Protein AF-A0A2N5W5G6-F1 (afdb_monomer_lite)

Secondary structure (DSSP, 8-state):
---PPP----TTSGGGS-PPP-HHHHHHHHHHHHHHTT--GGGGG-HHHHHHHHHH-TT-PPPPHHHHHHHHHHHHHHHHHHHHHHHHHH--

Sequence (92 aa):
MSASKSDEKQTGLTVFLKPTFVNCVLNQLLMMWQIRQALPWSQIEDPFLRTAFQFSNPKAVLYGRQWSADEAKKLYSVLKSHVFDELNNLDT

Structure (mmCIF, N/CA/C/O backbone):
data_AF-A0A2N5W5G6-F1
#
_entry.id   AF-A0A2N5W5G6-F1
#
loop_
_atom_site.group_PDB
_atom_site.id
_atom_site.type_symbol
_atom_site.label_atom_id
_atom_site.label_alt_id
_atom_site.label_comp_id
_atom_site.label_asym_id
_atom_site.label_entity_id
_atom_site.label_seq_id
_atom_site.pdbx_PDB_ins_code
_atom_site.Cartn_x
_atom_site.Cartn_y
_atom_site.Cartn_z
_atom_site.occupancy
_atom_site.B_iso_or_equiv
_atom_site.auth_seq_id
_atom_site.auth_comp_id
_atom_site.auth_asym_id
_atom_site.auth_atom_id
_atom_site.pdbx_PDB_model_num
ATOM 1 N N . MET A 1 1 ? 6.804 -62.237 4.268 1.00 41.97 1 MET A N 1
ATOM 2 C CA . MET A 1 1 ? 6.643 -61.293 5.391 1.00 41.97 1 MET A CA 1
ATOM 3 C C . MET A 1 1 ? 7.865 -60.393 5.382 1.00 41.97 1 MET A C 1
ATOM 5 O O . MET A 1 1 ? 8.912 -60.819 5.840 1.00 41.97 1 MET A O 1
ATOM 9 N N . SER A 1 2 ? 7.763 -59.218 4.761 1.00 37.47 2 SER A N 1
ATOM 10 C CA . SER A 1 2 ? 8.873 -58.261 4.670 1.00 37.47 2 SER A CA 1
ATOM 11 C C . SER A 1 2 ? 8.285 -56.862 4.796 1.00 37.47 2 SER A C 1
ATOM 13 O O . SER A 1 2 ? 7.687 -56.349 3.855 1.00 37.47 2 SER A O 1
ATOM 15 N N . ALA A 1 3 ? 8.374 -56.302 6.000 1.00 43.25 3 ALA A N 1
ATOM 16 C CA . ALA A 1 3 ? 7.937 -54.951 6.314 1.00 43.25 3 ALA A CA 1
ATOM 17 C C . ALA A 1 3 ? 8.909 -53.943 5.681 1.00 43.25 3 ALA A C 1
ATOM 19 O O . ALA A 1 3 ? 10.084 -53.897 6.051 1.00 43.25 3 ALA A O 1
ATOM 20 N N . SER A 1 4 ? 8.431 -53.148 4.721 1.00 43.84 4 SER A N 1
ATOM 21 C CA . SER A 1 4 ? 9.161 -51.980 4.229 1.00 43.84 4 SER A CA 1
ATOM 22 C C . SER A 1 4 ? 9.010 -50.845 5.237 1.00 43.84 4 SER A C 1
ATOM 24 O O . SER A 1 4 ? 7.896 -50.453 5.586 1.00 43.84 4 SER A O 1
ATOM 26 N N . LYS A 1 5 ? 10.158 -50.372 5.720 1.00 40.25 5 LYS A N 1
ATOM 27 C CA . LYS A 1 5 ? 10.326 -49.296 6.696 1.00 40.25 5 LYS A CA 1
ATOM 28 C C . LYS A 1 5 ? 9.547 -48.038 6.303 1.00 40.25 5 LYS A C 1
ATOM 30 O O . LYS A 1 5 ? 9.514 -47.650 5.142 1.00 40.25 5 LYS A O 1
ATOM 35 N N . SER A 1 6 ? 8.948 -47.439 7.321 1.00 39.44 6 SER A N 1
ATOM 36 C CA . SER A 1 6 ? 8.210 -46.184 7.329 1.00 39.44 6 SER A CA 1
ATOM 37 C C . SER A 1 6 ? 9.040 -45.002 6.824 1.00 39.44 6 SER A C 1
ATOM 39 O O . SER A 1 6 ? 10.115 -44.727 7.357 1.00 39.44 6 SER A O 1
ATOM 41 N N . ASP A 1 7 ? 8.486 -44.262 5.863 1.00 45.56 7 ASP A N 1
ATOM 42 C CA . ASP A 1 7 ? 8.887 -42.891 5.543 1.00 45.56 7 ASP A CA 1
ATOM 43 C C . ASP A 1 7 ? 8.492 -41.962 6.703 1.00 45.56 7 ASP A C 1
ATOM 45 O O . ASP A 1 7 ? 7.416 -41.356 6.718 1.00 45.56 7 ASP A O 1
ATOM 49 N N . GLU A 1 8 ? 9.359 -41.846 7.708 1.00 49.00 8 GLU A N 1
ATOM 50 C CA . GLU A 1 8 ? 9.288 -40.754 8.678 1.00 49.00 8 GLU A CA 1
ATOM 51 C C . GLU A 1 8 ? 9.678 -39.450 7.975 1.00 49.00 8 GLU A C 1
ATOM 53 O O . GLU A 1 8 ? 10.848 -39.083 7.854 1.00 49.00 8 GLU A O 1
ATOM 58 N N . LYS A 1 9 ? 8.665 -38.735 7.476 1.00 50.97 9 LYS A N 1
ATOM 59 C CA . LYS A 1 9 ? 8.807 -37.347 7.032 1.00 50.97 9 LYS A CA 1
ATOM 60 C C . LYS A 1 9 ? 9.350 -36.527 8.200 1.00 50.97 9 LYS A C 1
ATOM 62 O O . LYS A 1 9 ? 8.657 -36.300 9.186 1.00 50.97 9 LYS A O 1
ATOM 67 N N . GLN A 1 10 ? 10.600 -36.101 8.062 1.00 53.78 10 GLN A N 1
ATOM 68 C CA . GLN A 1 10 ? 11.373 -35.331 9.028 1.00 53.78 10 GLN A CA 1
ATOM 69 C C . GLN A 1 10 ? 10.695 -33.970 9.299 1.00 53.78 10 GLN A C 1
ATOM 71 O O . GLN A 1 10 ? 10.970 -32.959 8.656 1.00 53.78 10 GLN A O 1
ATOM 76 N N . THR A 1 11 ? 9.778 -33.948 10.264 1.00 54.75 11 THR A N 1
ATOM 77 C CA . THR A 1 11 ? 8.979 -32.795 10.722 1.00 54.75 11 THR A CA 1
ATOM 78 C C . THR A 1 11 ? 9.813 -31.673 11.352 1.00 54.75 11 THR A C 1
ATOM 80 O O . THR A 1 11 ? 9.313 -30.570 11.553 1.00 54.75 11 THR A O 1
ATOM 83 N N . GLY A 1 12 ? 11.098 -31.913 11.631 1.00 52.03 12 GLY A N 1
ATOM 84 C CA . GLY A 1 12 ? 12.001 -30.923 12.228 1.00 52.03 12 GLY A CA 1
ATOM 85 C C . GLY A 1 12 ? 12.483 -29.827 11.268 1.00 52.03 12 GLY A C 1
ATOM 86 O O . GLY A 1 12 ? 12.798 -28.726 11.710 1.00 52.03 12 GLY A O 1
ATOM 87 N N . LEU A 1 13 ? 12.515 -30.085 9.954 1.00 53.75 13 LEU A N 1
ATOM 88 C CA . LEU A 1 13 ? 13.037 -29.127 8.964 1.00 53.75 13 LEU A CA 1
ATOM 89 C C . LEU A 1 13 ? 11.966 -28.173 8.417 1.00 53.75 13 LEU A C 1
ATOM 91 O O . LEU A 1 13 ? 12.299 -27.128 7.860 1.00 53.75 13 LEU A O 1
ATOM 95 N N . THR A 1 14 ? 10.680 -28.481 8.611 1.00 52.94 14 THR A N 1
ATOM 96 C CA . THR A 1 14 ? 9.576 -27.629 8.145 1.00 52.94 14 THR A CA 1
ATOM 97 C C . THR A 1 14 ? 9.446 -26.330 8.935 1.00 52.94 14 THR A C 1
ATOM 99 O O . THR A 1 14 ? 8.881 -25.373 8.419 1.00 52.94 14 THR A O 1
ATOM 102 N N . VAL A 1 15 ? 10.000 -26.257 10.151 1.00 53.25 15 VAL A N 1
ATOM 103 C CA . VAL A 1 15 ? 9.991 -25.030 10.970 1.00 53.25 15 VAL A CA 1
ATOM 104 C C . VAL A 1 15 ? 10.944 -23.953 10.424 1.00 53.25 15 VAL A C 1
ATOM 106 O O . VAL A 1 15 ? 10.754 -22.770 10.687 1.00 53.25 15 VAL A O 1
ATOM 109 N N . PHE A 1 16 ? 11.940 -24.359 9.625 1.00 51.31 16 PHE A N 1
ATOM 110 C CA . PHE A 1 16 ? 12.889 -23.469 8.945 1.00 51.31 16 PHE A CA 1
ATOM 111 C C . PHE A 1 16 ? 12.489 -23.154 7.499 1.00 51.31 16 PHE A C 1
ATOM 113 O O . PHE A 1 16 ? 13.199 -22.418 6.805 1.00 51.31 16 PHE A O 1
ATOM 120 N N . LEU A 1 17 ? 11.354 -23.681 7.025 1.00 56.81 17 LEU A N 1
ATOM 121 C CA . LEU A 1 17 ? 10.760 -23.198 5.787 1.00 56.81 17 LEU A CA 1
ATOM 122 C C . LEU A 1 17 ? 10.342 -21.753 6.043 1.00 56.81 17 LEU A C 1
ATOM 124 O O . LEU A 1 17 ? 9.427 -21.488 6.819 1.00 56.81 17 LEU A O 1
ATOM 128 N N . LYS A 1 18 ? 11.078 -20.820 5.426 1.00 60.66 18 LYS A N 1
ATOM 129 C CA . LYS A 1 18 ? 10.795 -19.381 5.458 1.00 60.66 18 LYS A CA 1
ATOM 130 C C . LYS A 1 18 ? 9.280 -19.166 5.357 1.00 60.66 18 LYS A C 1
ATOM 132 O O . LYS A 1 18 ? 8.674 -19.805 4.489 1.00 60.66 18 LYS A O 1
ATOM 137 N N . PRO A 1 19 ? 8.676 -18.292 6.187 1.00 67.75 19 PRO A N 1
ATOM 138 C CA . PRO A 1 19 ? 7.246 -18.032 6.111 1.00 67.75 19 PRO A CA 1
ATOM 139 C C . PRO A 1 19 ? 6.877 -17.751 4.656 1.00 67.75 19 PRO A C 1
ATOM 141 O O . PRO A 1 19 ? 7.531 -16.942 3.988 1.00 67.75 19 PRO A O 1
ATOM 144 N N . THR A 1 20 ? 5.892 -18.493 4.146 1.00 82.62 20 THR A N 1
ATOM 145 C CA . THR A 1 20 ? 5.435 -18.369 2.763 1.00 82.62 20 THR A CA 1
ATOM 146 C C . THR A 1 20 ? 5.166 -16.901 2.483 1.00 82.62 20 THR A C 1
ATOM 148 O O . THR A 1 20 ? 4.419 -16.258 3.214 1.00 82.62 20 THR A O 1
ATOM 151 N N . PHE A 1 21 ? 5.796 -16.354 1.446 1.00 85.94 21 PHE A N 1
ATOM 152 C CA . PHE A 1 21 ? 5.598 -14.957 1.087 1.00 85.94 21 PHE A CA 1
ATOM 153 C C . PHE A 1 21 ? 4.109 -14.687 0.817 1.00 85.94 21 PHE A C 1
ATOM 155 O O . PHE A 1 21 ? 3.525 -15.284 -0.091 1.00 85.94 21 PHE A O 1
ATOM 162 N N . VAL A 1 22 ? 3.516 -13.773 1.589 1.00 91.75 22 VAL A N 1
ATOM 163 C CA . VAL A 1 22 ? 2.123 -13.341 1.435 1.00 91.75 22 VAL A CA 1
ATOM 164 C C . VAL A 1 22 ? 2.104 -11.925 0.872 1.00 91.75 22 VAL A C 1
ATOM 166 O O . VAL A 1 22 ? 2.421 -10.960 1.566 1.00 91.75 22 VAL A O 1
ATOM 169 N N . ASN A 1 23 ? 1.684 -11.786 -0.387 1.00 93.38 23 ASN A N 1
ATOM 170 C CA . ASN A 1 23 ? 1.664 -10.495 -1.078 1.00 93.38 23 ASN A CA 1
ATOM 171 C C . ASN A 1 23 ? 0.763 -9.455 -0.387 1.00 93.38 23 ASN A C 1
ATOM 173 O O . ASN A 1 23 ? 1.066 -8.265 -0.387 1.00 93.38 23 ASN A O 1
ATOM 177 N N . CYS A 1 24 ? -0.327 -9.905 0.240 1.00 92.88 24 CYS A N 1
ATOM 178 C CA . CYS A 1 24 ? -1.210 -9.029 1.010 1.00 92.88 24 CYS A CA 1
ATOM 179 C C . CYS A 1 24 ? -0.462 -8.342 2.165 1.00 92.88 24 CYS A C 1
ATOM 181 O O . CYS A 1 24 ? -0.536 -7.125 2.306 1.00 92.88 24 CYS A O 1
ATOM 183 N N . VAL A 1 25 ? 0.341 -9.101 2.921 1.00 92.81 25 VAL A N 1
ATOM 184 C CA . VAL A 1 25 ? 1.114 -8.579 4.058 1.00 92.81 25 VAL A CA 1
ATOM 185 C C . VAL A 1 25 ? 2.162 -7.567 3.591 1.00 92.81 25 VAL A C 1
ATOM 187 O O . VAL A 1 25 ? 2.315 -6.521 4.214 1.00 92.81 25 VAL A O 1
ATOM 190 N N . LEU A 1 26 ? 2.834 -7.820 2.459 1.00 94.50 26 LEU A N 1
ATOM 191 C CA . LEU A 1 26 ? 3.735 -6.834 1.849 1.00 94.50 26 LEU A CA 1
ATOM 192 C C . LEU A 1 26 ? 3.011 -5.505 1.580 1.00 94.50 26 LEU A C 1
ATOM 194 O O . LEU A 1 26 ? 3.510 -4.444 1.948 1.00 94.50 26 LEU A O 1
ATOM 198 N N . ASN A 1 27 ? 1.837 -5.555 0.952 1.00 95.25 27 ASN A N 1
ATOM 199 C CA . ASN A 1 27 ? 1.095 -4.349 0.588 1.00 95.25 27 ASN A CA 1
ATOM 200 C C . ASN A 1 27 ? 0.546 -3.603 1.812 1.00 95.25 27 ASN A C 1
ATOM 202 O O . ASN A 1 27 ? 0.566 -2.375 1.833 1.00 95.25 27 ASN A O 1
ATOM 206 N N . GLN A 1 28 ? 0.141 -4.317 2.865 1.00 94.38 28 GLN A N 1
ATOM 207 C CA . GLN A 1 28 ? -0.222 -3.698 4.143 1.00 94.38 28 GLN A CA 1
ATOM 208 C C . GLN A 1 28 ? 0.977 -2.990 4.790 1.00 94.38 28 GLN A C 1
ATOM 210 O O . GLN A 1 28 ? 0.845 -1.856 5.247 1.00 94.38 28 GLN A O 1
ATOM 215 N N . LEU A 1 29 ? 2.166 -3.605 4.778 1.00 94.00 29 LEU A N 1
ATOM 216 C CA . LEU A 1 29 ? 3.390 -2.974 5.286 1.00 94.00 29 LEU A CA 1
ATOM 217 C C . LEU A 1 29 ? 3.755 -1.713 4.495 1.00 94.00 29 LEU A C 1
ATOM 219 O O . LEU A 1 29 ? 4.111 -0.697 5.092 1.00 94.00 29 LEU A O 1
ATOM 223 N N . LEU A 1 30 ? 3.626 -1.752 3.168 1.00 93.94 30 LEU A N 1
ATOM 224 C CA . LEU A 1 30 ? 3.860 -0.589 2.312 1.00 93.94 30 LEU A CA 1
ATOM 225 C C . LEU A 1 30 ? 2.858 0.532 2.580 1.00 93.94 30 LEU A C 1
ATOM 227 O O . LEU A 1 30 ? 3.266 1.680 2.727 1.00 93.94 30 LEU A O 1
ATOM 231 N N . MET A 1 31 ? 1.576 0.204 2.731 1.00 94.88 31 MET A N 1
ATOM 232 C CA . MET A 1 31 ? 0.554 1.173 3.121 1.00 94.88 31 MET A CA 1
ATOM 233 C C . MET A 1 31 ? 0.884 1.811 4.483 1.00 94.88 31 MET A C 1
ATOM 235 O O . MET A 1 31 ? 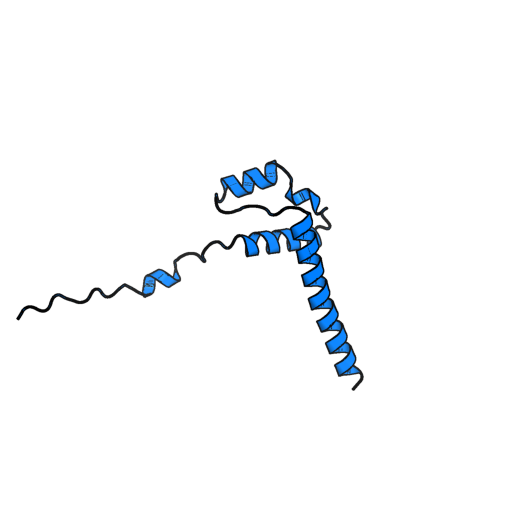0.823 3.032 4.616 1.00 94.88 31 MET A O 1
ATOM 239 N N . MET A 1 32 ? 1.306 1.031 5.486 1.00 92.88 32 MET A N 1
ATOM 240 C CA . MET A 1 32 ? 1.716 1.579 6.790 1.00 92.88 32 MET A CA 1
ATOM 241 C C . MET A 1 32 ? 2.947 2.484 6.675 1.00 92.88 32 MET A C 1
ATOM 243 O O . MET A 1 32 ? 3.009 3.525 7.330 1.00 92.88 32 MET A O 1
ATOM 247 N N . TRP A 1 33 ? 3.925 2.108 5.848 1.00 94.19 33 TRP A N 1
ATOM 248 C CA . TRP A 1 33 ? 5.090 2.942 5.561 1.00 94.19 33 TRP A CA 1
ATOM 249 C C . TRP A 1 33 ? 4.689 4.266 4.895 1.00 94.19 33 TRP A C 1
ATOM 251 O O . TRP A 1 33 ? 5.166 5.314 5.329 1.00 94.19 33 TRP A O 1
ATOM 261 N N . GLN A 1 34 ? 3.758 4.244 3.931 1.00 93.56 34 GLN A N 1
ATOM 262 C CA . GLN A 1 34 ? 3.227 5.457 3.297 1.00 93.56 34 GLN A CA 1
ATOM 263 C C . GLN A 1 34 ? 2.572 6.391 4.322 1.00 93.56 34 GLN A C 1
ATOM 265 O O . GLN A 1 34 ? 2.897 7.576 4.344 1.00 93.56 34 GLN A O 1
ATOM 270 N N . ILE A 1 35 ? 1.724 5.861 5.215 1.00 91.19 35 ILE A N 1
ATOM 271 C CA . ILE A 1 35 ? 1.083 6.646 6.287 1.00 91.19 35 ILE A CA 1
ATOM 272 C C . ILE A 1 35 ? 2.139 7.279 7.195 1.00 91.19 35 ILE A C 1
ATOM 274 O O . ILE A 1 35 ? 2.079 8.474 7.472 1.00 91.19 35 ILE A O 1
ATOM 278 N N . ARG A 1 36 ? 3.126 6.493 7.644 1.00 91.69 36 ARG A N 1
ATOM 279 C CA . ARG A 1 36 ? 4.170 6.973 8.564 1.00 91.69 36 ARG A CA 1
ATOM 280 C C . ARG A 1 36 ? 5.052 8.062 7.965 1.00 91.69 36 ARG A C 1
ATOM 282 O O . ARG A 1 36 ? 5.513 8.920 8.704 1.00 91.69 36 ARG A O 1
ATOM 289 N N . GLN A 1 37 ? 5.302 8.010 6.660 1.00 92.56 37 GLN A N 1
ATOM 290 C CA . GLN A 1 37 ? 6.136 8.984 5.952 1.00 92.56 37 GLN A CA 1
ATOM 291 C C . GLN A 1 37 ? 5.318 10.111 5.300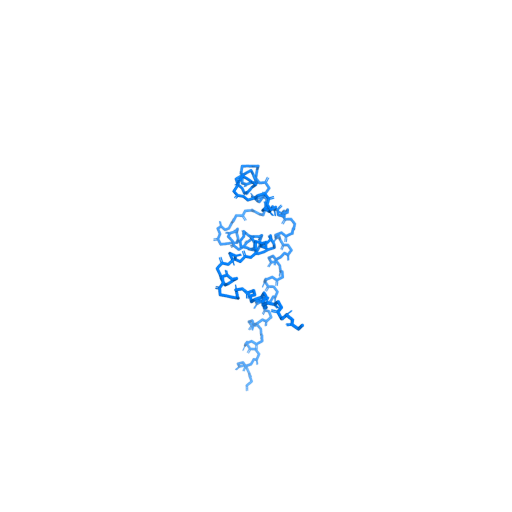 1.00 92.56 37 GLN A C 1
ATOM 293 O O . GLN A 1 37 ? 5.881 10.921 4.570 1.00 92.56 37 GLN A O 1
ATOM 298 N N . ALA A 1 38 ? 3.999 10.159 5.538 1.00 92.00 38 ALA A N 1
ATOM 299 C CA . ALA A 1 38 ? 3.068 11.091 4.898 1.00 92.00 38 ALA A CA 1
ATOM 300 C C . ALA A 1 38 ? 3.193 11.119 3.358 1.00 92.00 38 ALA A C 1
ATOM 302 O O . ALA A 1 38 ? 3.042 12.162 2.720 1.00 92.00 38 ALA A O 1
ATOM 303 N N . LEU A 1 39 ? 3.484 9.964 2.752 1.00 92.12 39 LEU A N 1
ATOM 304 C CA . LEU A 1 39 ? 3.671 9.851 1.310 1.00 92.12 39 LEU A CA 1
ATOM 305 C C . LEU A 1 39 ? 2.324 9.766 0.581 1.00 92.12 39 LEU A C 1
ATOM 307 O O . LEU A 1 39 ? 1.400 9.106 1.065 1.00 92.12 39 LEU A O 1
ATOM 311 N N . PRO A 1 40 ? 2.215 10.347 -0.627 1.00 92.88 40 PRO A N 1
ATOM 312 C CA . PRO A 1 40 ? 1.046 10.158 -1.473 1.00 92.88 40 PRO A CA 1
ATOM 313 C C . PRO A 1 40 ? 0.809 8.679 -1.799 1.00 92.88 40 PRO A C 1
ATOM 315 O O . PRO A 1 40 ? 1.745 7.925 -2.080 1.00 92.88 40 PRO A O 1
ATOM 318 N N . TRP A 1 41 ? -0.459 8.268 -1.869 1.00 91.00 41 TRP A N 1
ATOM 319 C CA . TRP A 1 41 ? -0.825 6.902 -2.266 1.00 91.00 41 TRP A CA 1
ATOM 320 C C . TRP A 1 41 ? -0.330 6.537 -3.667 1.00 91.00 41 TRP A C 1
ATOM 322 O O . TRP A 1 41 ? -0.000 5.381 -3.914 1.00 91.00 41 TRP A O 1
ATOM 332 N N . SER A 1 42 ? -0.214 7.525 -4.561 1.00 91.38 42 SER A N 1
ATOM 333 C CA . SER A 1 42 ? 0.341 7.368 -5.910 1.00 91.38 42 SER A CA 1
ATOM 334 C C . SER A 1 42 ? 1.807 6.932 -5.922 1.00 91.38 42 SER A C 1
ATOM 336 O O . SER A 1 42 ? 2.261 6.408 -6.931 1.00 91.38 42 SER A O 1
ATOM 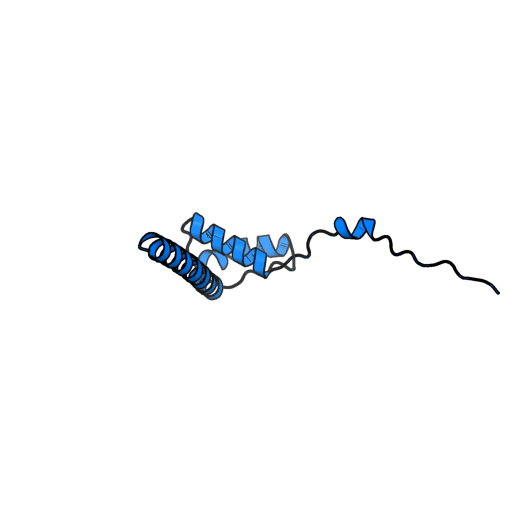338 N N . GLN A 1 43 ? 2.544 7.086 -4.816 1.00 89.88 43 GLN A N 1
ATOM 339 C CA . GLN A 1 43 ? 3.950 6.682 -4.736 1.00 89.88 43 GLN A CA 1
ATOM 340 C C . GLN A 1 43 ? 4.144 5.168 -4.931 1.00 89.88 43 GLN A C 1
ATOM 342 O O . GLN A 1 43 ? 5.210 4.736 -5.358 1.00 89.88 43 GLN A O 1
ATOM 347 N N . ILE A 1 44 ? 3.117 4.350 -4.669 1.00 90.94 44 ILE A N 1
ATOM 348 C CA . ILE A 1 44 ? 3.179 2.893 -4.878 1.00 90.94 44 ILE A CA 1
ATOM 349 C C . ILE A 1 44 ? 3.171 2.495 -6.366 1.00 90.94 44 ILE A C 1
ATOM 351 O O . ILE A 1 44 ? 3.479 1.360 -6.737 1.00 90.94 44 ILE A O 1
ATOM 355 N N . GLU A 1 45 ? 2.804 3.434 -7.236 1.00 91.06 45 GLU A N 1
ATOM 356 C CA . GLU A 1 45 ? 2.791 3.262 -8.689 1.00 91.06 45 GLU A CA 1
ATOM 357 C C . GLU A 1 45 ? 4.126 3.664 -9.329 1.00 91.06 45 GLU A C 1
ATOM 359 O O . GLU A 1 45 ? 4.271 3.549 -10.544 1.00 91.06 45 GLU A O 1
ATOM 364 N N . ASP A 1 46 ? 5.113 4.067 -8.523 1.00 94.31 46 ASP A N 1
ATOM 365 C CA . ASP A 1 46 ? 6.451 4.397 -8.996 1.00 94.31 46 ASP A CA 1
ATOM 366 C C . ASP A 1 46 ? 7.098 3.213 -9.759 1.00 94.31 46 ASP A C 1
ATOM 368 O O . ASP A 1 46 ? 7.172 2.091 -9.233 1.00 94.31 46 ASP A O 1
ATOM 372 N N . PRO A 1 47 ? 7.576 3.428 -11.002 1.00 93.31 47 PRO A N 1
ATOM 373 C CA . PRO A 1 47 ? 8.151 2.363 -11.821 1.00 93.31 47 PRO A CA 1
ATOM 374 C C . PRO A 1 47 ? 9.413 1.737 -11.225 1.00 93.31 47 PRO A C 1
ATOM 376 O O . PRO A 1 47 ? 9.607 0.523 -11.343 1.00 93.31 47 PRO A O 1
ATOM 379 N N . PHE A 1 48 ? 10.268 2.531 -10.573 1.00 94.69 48 PHE A N 1
ATOM 380 C CA . PHE A 1 48 ? 11.501 2.025 -9.972 1.00 94.69 48 PHE A CA 1
ATOM 381 C C . PHE A 1 48 ? 11.192 1.164 -8.756 1.00 94.69 48 PHE A C 1
ATOM 383 O O . PHE A 1 48 ? 11.746 0.075 -8.624 1.00 94.69 48 PHE A O 1
ATOM 390 N N . LEU A 1 49 ? 10.249 1.596 -7.921 1.00 92.06 49 LEU A N 1
ATOM 391 C CA . LEU A 1 49 ? 9.766 0.833 -6.779 1.00 92.06 49 LEU A CA 1
ATOM 392 C C . LEU A 1 49 ? 9.205 -0.523 -7.223 1.00 92.06 49 LEU A C 1
ATOM 394 O O . LEU A 1 49 ? 9.613 -1.563 -6.706 1.00 92.06 49 LEU A O 1
ATOM 398 N N . ARG A 1 50 ? 8.321 -0.531 -8.228 1.00 92.69 50 ARG A N 1
ATOM 399 C CA . ARG A 1 50 ? 7.755 -1.771 -8.787 1.00 92.69 50 ARG A CA 1
ATOM 400 C C . ARG A 1 50 ? 8.838 -2.706 -9.309 1.00 92.69 50 ARG A C 1
ATOM 402 O O . ARG A 1 50 ? 8.824 -3.891 -8.983 1.00 92.69 50 ARG A O 1
ATOM 409 N N . THR A 1 51 ? 9.792 -2.163 -10.059 1.00 93.38 51 THR A N 1
ATOM 410 C CA . THR A 1 51 ? 10.909 -2.936 -10.612 1.00 93.38 51 THR A CA 1
ATOM 411 C C . THR A 1 51 ? 11.793 -3.505 -9.501 1.00 93.38 51 THR A C 1
ATOM 413 O O . THR A 1 51 ? 12.158 -4.675 -9.554 1.00 93.38 51 THR A O 1
ATOM 416 N N . ALA A 1 52 ? 12.085 -2.729 -8.454 1.00 95.31 52 ALA A N 1
ATOM 417 C CA . ALA A 1 52 ? 12.893 -3.172 -7.319 1.00 95.31 52 ALA A CA 1
ATOM 418 C C . ALA A 1 52 ? 12.241 -4.339 -6.560 1.00 95.31 52 ALA A C 1
ATOM 420 O O . ALA A 1 52 ? 12.919 -5.311 -6.213 1.00 95.31 52 ALA A O 1
ATOM 421 N N . PHE A 1 53 ? 10.922 -4.289 -6.343 1.00 93.69 53 PHE A N 1
ATOM 422 C CA . PHE A 1 53 ? 10.192 -5.388 -5.705 1.00 93.69 53 PHE A CA 1
ATOM 423 C C . PHE A 1 53 ? 10.117 -6.628 -6.594 1.00 93.69 53 PHE A C 1
ATOM 425 O O . PHE A 1 53 ? 10.388 -7.725 -6.108 1.00 93.69 53 PHE A O 1
ATOM 432 N N . GLN A 1 54 ? 9.832 -6.462 -7.887 1.00 92.31 54 GLN A N 1
ATOM 433 C CA . GLN A 1 54 ? 9.809 -7.568 -8.849 1.00 92.31 54 GLN A CA 1
ATOM 434 C C . GLN A 1 54 ? 11.177 -8.244 -8.995 1.00 92.31 54 GLN A C 1
ATOM 436 O O . GLN A 1 54 ? 11.247 -9.471 -9.037 1.00 92.31 54 GLN A O 1
ATOM 441 N N . PHE A 1 55 ? 12.257 -7.458 -9.021 1.00 94.06 55 PHE A N 1
ATOM 442 C CA . PHE A 1 55 ? 13.631 -7.958 -9.032 1.00 94.06 55 PHE A CA 1
ATOM 443 C C . PHE A 1 55 ? 13.948 -8.763 -7.765 1.00 94.06 55 PHE A C 1
ATOM 445 O O . PHE A 1 55 ? 14.546 -9.833 -7.840 1.00 94.06 55 PHE A O 1
ATOM 452 N N . SER A 1 56 ? 13.517 -8.268 -6.601 1.00 92.69 56 SER A N 1
ATOM 453 C CA . SER A 1 56 ? 13.793 -8.903 -5.306 1.00 92.69 56 SER A CA 1
ATOM 454 C C . SER A 1 56 ? 12.975 -10.178 -5.081 1.00 92.69 56 SER A C 1
ATOM 456 O O . SER A 1 56 ? 13.455 -11.133 -4.469 1.00 92.69 56 SER A O 1
ATOM 458 N N . ASN A 1 57 ? 11.720 -10.198 -5.535 1.00 92.62 57 ASN A N 1
ATOM 459 C CA . ASN A 1 57 ? 10.833 -11.350 -5.444 1.00 92.62 57 ASN A CA 1
ATOM 460 C C . ASN A 1 57 ? 9.765 -11.292 -6.554 1.00 92.62 57 ASN A C 1
ATOM 462 O O . ASN A 1 57 ? 8.869 -10.452 -6.485 1.00 92.62 57 ASN A O 1
ATOM 466 N N . PRO A 1 58 ? 9.749 -12.242 -7.507 1.00 89.88 58 PRO A N 1
ATOM 467 C CA . PRO A 1 58 ? 8.747 -12.282 -8.576 1.00 89.88 58 PRO A CA 1
ATOM 468 C C . PRO A 1 58 ? 7.290 -12.361 -8.093 1.00 89.88 58 PRO A C 1
ATOM 470 O O . PRO A 1 58 ? 6.372 -12.021 -8.832 1.00 89.88 58 PRO A O 1
ATOM 473 N N . LYS A 1 59 ? 7.055 -12.818 -6.855 1.00 92.00 59 LYS A N 1
ATOM 474 C CA . LYS A 1 59 ? 5.717 -12.880 -6.248 1.00 92.00 59 LYS A CA 1
ATOM 475 C C . LYS A 1 59 ? 5.265 -11.543 -5.643 1.00 92.00 59 LYS A C 1
ATOM 477 O O . LYS A 1 59 ? 4.095 -11.429 -5.285 1.00 92.00 59 LYS A O 1
ATOM 482 N N . ALA A 1 60 ? 6.162 -10.564 -5.494 1.00 92.81 60 ALA A N 1
ATOM 483 C CA . ALA A 1 60 ? 5.888 -9.264 -4.884 1.00 92.81 60 ALA A CA 1
ATOM 484 C C . ALA A 1 60 ? 5.219 -8.310 -5.882 1.00 92.81 60 ALA A C 1
ATOM 486 O O . ALA A 1 60 ? 5.868 -7.523 -6.571 1.00 92.81 60 ALA A O 1
ATOM 487 N N . VAL A 1 61 ? 3.892 -8.383 -5.947 1.00 93.88 61 VAL A N 1
ATOM 488 C CA . VAL A 1 61 ? 3.062 -7.526 -6.793 1.00 93.88 61 VAL A CA 1
ATOM 489 C C . VAL A 1 61 ? 2.508 -6.383 -5.951 1.00 93.88 61 VAL A C 1
ATOM 491 O O . VAL A 1 61 ? 1.736 -6.599 -5.013 1.00 93.88 61 VAL A O 1
ATOM 494 N N . LEU A 1 62 ? 2.878 -5.154 -6.307 1.00 94.31 62 LEU A N 1
ATOM 495 C CA . LEU A 1 62 ? 2.348 -3.960 -5.655 1.00 94.31 62 LEU A CA 1
ATOM 496 C C . LEU A 1 62 ? 0.914 -3.689 -6.108 1.00 94.31 62 LEU A C 1
ATOM 498 O O . LEU A 1 62 ? 0.622 -3.655 -7.307 1.00 94.31 62 LEU A O 1
ATOM 502 N N . TYR A 1 63 ? 0.027 -3.473 -5.146 1.00 94.56 63 TYR A N 1
ATOM 503 C CA . TYR A 1 63 ? -1.337 -3.040 -5.396 1.00 94.56 63 TYR A CA 1
ATOM 504 C C . TYR A 1 63 ? -1.382 -1.551 -5.748 1.00 94.56 63 TYR A C 1
ATOM 506 O O . TYR A 1 63 ? -0.448 -0.790 -5.496 1.00 94.56 63 TYR A O 1
ATOM 514 N N . GLY A 1 64 ? -2.459 -1.148 -6.421 1.00 92.62 64 GLY A N 1
ATOM 515 C CA . GLY A 1 64 ? -2.646 0.233 -6.860 1.00 92.62 64 GLY A CA 1
ATOM 516 C C . GLY A 1 64 ? -3.018 1.172 -5.714 1.00 92.62 64 GLY A C 1
ATOM 517 O O . GLY A 1 64 ? -3.439 0.736 -4.640 1.00 92.62 64 GLY A O 1
ATOM 518 N N . ARG A 1 65 ? -2.951 2.481 -5.980 1.00 94.75 65 ARG A N 1
ATOM 519 C CA . ARG A 1 65 ? -3.243 3.526 -4.983 1.00 94.75 65 ARG A CA 1
ATOM 520 C C . ARG A 1 65 ? -4.625 3.399 -4.330 1.00 94.75 65 ARG A C 1
ATOM 522 O O . ARG A 1 65 ? -4.768 3.691 -3.148 1.00 94.75 65 ARG A O 1
ATOM 529 N N . GLN A 1 66 ? -5.635 2.965 -5.095 1.00 95.44 66 GLN A N 1
ATOM 530 C CA . GLN A 1 66 ? -7.007 2.814 -4.603 1.00 95.44 66 GLN A CA 1
ATOM 531 C C . GLN A 1 66 ? -7.074 1.753 -3.506 1.00 95.44 66 GLN A C 1
ATOM 533 O O . GLN A 1 66 ? -7.654 1.997 -2.455 1.00 95.44 66 GLN A O 1
ATOM 538 N N . TRP A 1 67 ? -6.410 0.616 -3.719 1.00 95.88 67 TRP A N 1
ATOM 539 C CA . TRP A 1 67 ? -6.370 -0.451 -2.730 1.00 95.88 67 TRP A CA 1
ATOM 540 C C . TRP A 1 67 ? -5.694 0.017 -1.438 1.00 95.88 67 TRP A C 1
ATOM 542 O O . TRP A 1 67 ? -6.238 -0.204 -0.361 1.00 95.88 67 TRP A O 1
ATOM 552 N N . SER A 1 68 ? -4.559 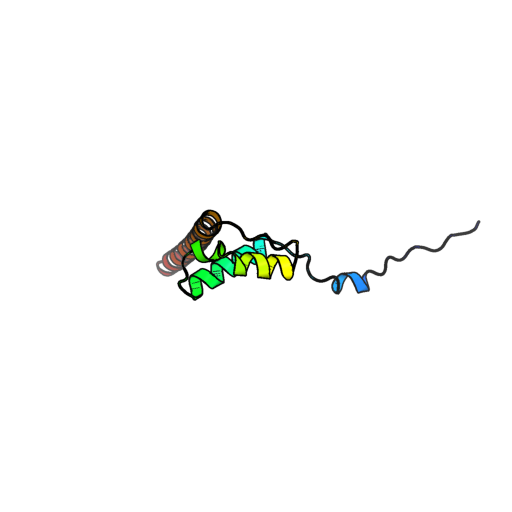0.722 -1.534 1.00 93.62 68 SER A N 1
ATOM 553 C CA . SER A 1 68 ? -3.876 1.266 -0.351 1.00 93.62 68 SER A CA 1
ATOM 554 C C . SER A 1 68 ? -4.761 2.245 0.422 1.00 93.62 68 SER A C 1
ATOM 556 O O . SER A 1 68 ? -4.810 2.189 1.648 1.00 93.62 68 SER A O 1
ATOM 558 N N . ALA A 1 69 ? -5.495 3.115 -0.279 1.00 94.31 69 ALA A N 1
ATOM 559 C CA . ALA A 1 69 ? -6.419 4.055 0.349 1.00 94.31 69 ALA A CA 1
ATOM 560 C C . ALA A 1 69 ? -7.604 3.342 1.030 1.00 94.31 69 ALA A C 1
ATOM 562 O O . ALA A 1 69 ? -7.960 3.677 2.163 1.00 94.31 69 ALA A O 1
ATOM 563 N N . ASP A 1 70 ? -8.186 2.339 0.371 1.00 95.44 70 ASP A N 1
ATOM 564 C CA . ASP A 1 70 ? -9.291 1.548 0.917 1.00 95.44 70 ASP A CA 1
ATOM 565 C C . ASP A 1 70 ? -8.855 0.745 2.151 1.00 95.44 70 ASP A C 1
ATOM 567 O O . ASP A 1 70 ? -9.580 0.679 3.146 1.00 95.44 70 ASP A O 1
ATOM 571 N N . GLU A 1 71 ? -7.654 0.169 2.126 1.00 94.12 71 GLU A N 1
ATOM 572 C CA . GLU A 1 71 ? -7.102 -0.582 3.252 1.00 94.12 71 GLU A CA 1
ATOM 573 C C . GLU A 1 71 ? -6.766 0.337 4.438 1.00 94.12 71 GLU A C 1
ATOM 575 O O . GLU A 1 71 ? -7.103 0.024 5.583 1.00 94.12 71 GLU A O 1
ATOM 580 N N . ALA A 1 72 ? -6.211 1.525 4.175 1.00 92.81 72 ALA A N 1
ATOM 581 C CA . ALA A 1 72 ? -5.960 2.534 5.203 1.00 92.81 72 ALA A CA 1
ATOM 582 C C . ALA A 1 72 ? -7.261 2.998 5.874 1.00 92.81 72 ALA A C 1
ATOM 584 O O . ALA A 1 72 ? -7.310 3.173 7.094 1.00 92.81 72 ALA A O 1
ATOM 585 N N . LYS A 1 73 ? -8.341 3.144 5.097 1.00 95.19 73 LYS A N 1
ATOM 586 C CA . LYS A 1 73 ? -9.669 3.473 5.626 1.00 95.19 73 LYS A CA 1
ATOM 587 C C . LYS A 1 73 ? -10.179 2.392 6.577 1.00 95.19 73 LYS A C 1
ATOM 589 O O . LYS A 1 73 ? -10.686 2.734 7.643 1.00 95.19 73 LYS A O 1
ATOM 594 N N . LYS A 1 74 ? -10.026 1.107 6.234 1.00 94.06 74 LYS A N 1
ATOM 595 C CA . LYS A 1 74 ? -10.409 -0.000 7.131 1.00 94.06 74 LYS A CA 1
ATOM 596 C C . LYS A 1 74 ? -9.623 0.049 8.436 1.00 94.06 74 LYS A C 1
ATOM 598 O O . LYS A 1 74 ? -10.225 -0.046 9.502 1.00 94.06 74 LYS A O 1
ATOM 603 N N . LEU A 1 75 ? -8.305 0.245 8.354 1.00 90.75 75 LEU A N 1
ATOM 604 C CA . LEU A 1 75 ? -7.448 0.359 9.534 1.00 90.75 75 LEU A CA 1
ATOM 605 C C . LEU A 1 75 ? -7.897 1.514 10.439 1.00 90.75 75 LEU A C 1
ATOM 607 O O . LEU A 1 75 ? -8.026 1.336 11.648 1.00 90.75 75 LEU A O 1
ATOM 611 N N . TYR A 1 76 ? -8.195 2.676 9.853 1.00 92.69 76 TYR A N 1
ATOM 612 C CA . TYR A 1 76 ? -8.725 3.817 10.595 1.00 92.69 76 TYR A CA 1
ATOM 613 C C . TYR A 1 76 ? -10.074 3.507 11.253 1.00 92.69 76 TYR A C 1
ATOM 615 O O . TYR A 1 76 ? -10.271 3.852 12.413 1.00 92.69 76 TYR A O 1
ATOM 623 N N . SER A 1 77 ? -10.997 2.844 10.550 1.00 95.44 77 SER A N 1
ATOM 624 C CA . SER A 1 77 ? -12.295 2.462 11.116 1.00 95.44 77 SER A CA 1
ATOM 625 C C . SER A 1 77 ? -12.156 1.546 12.332 1.00 95.44 77 SER A C 1
ATOM 627 O O . SER A 1 77 ? -12.846 1.778 13.320 1.00 95.44 77 SER A O 1
ATOM 629 N N . VAL A 1 78 ? -11.250 0.564 12.279 1.00 94.56 78 VAL A N 1
ATOM 630 C CA . VAL A 1 78 ? -10.966 -0.348 13.403 1.00 94.56 78 VAL A CA 1
ATOM 631 C C . VAL A 1 78 ? -10.353 0.401 14.585 1.00 94.56 78 VAL A C 1
ATOM 633 O O . VAL A 1 78 ? -10.768 0.213 15.725 1.00 94.56 78 VAL A O 1
ATOM 636 N N . LEU A 1 79 ? -9.383 1.281 14.328 1.00 93.31 79 LEU A N 1
ATOM 637 C CA . LEU A 1 79 ? -8.780 2.081 15.391 1.00 93.31 79 LEU A CA 1
ATOM 638 C C . LEU A 1 79 ? -9.809 3.023 16.026 1.00 93.31 79 LEU A C 1
ATOM 640 O O . LEU A 1 79 ? -9.870 3.150 17.244 1.00 93.31 79 LEU A O 1
ATOM 644 N N . LYS A 1 80 ? -10.640 3.664 15.201 1.00 94.00 80 LYS A N 1
ATOM 645 C CA . LYS A 1 80 ? -11.702 4.547 15.668 1.00 94.00 80 LYS A CA 1
ATOM 646 C C . LYS A 1 80 ? -12.680 3.792 16.561 1.00 94.00 80 LYS A C 1
ATOM 648 O O . LYS A 1 80 ? -12.959 4.282 17.645 1.00 94.00 80 LYS A O 1
ATOM 653 N N . SER A 1 81 ? -13.193 2.635 16.136 1.00 95.81 81 SER A N 1
ATOM 654 C CA . SER A 1 81 ? -14.136 1.875 16.967 1.00 95.81 81 SER A CA 1
ATOM 655 C C . SER A 1 81 ? -13.522 1.528 18.319 1.00 95.81 81 SER A C 1
ATOM 657 O O . SER A 1 81 ? -14.137 1.812 19.334 1.00 95.81 81 SER A O 1
ATOM 659 N N . HIS A 1 82 ? -12.271 1.058 18.332 1.00 95.12 82 HIS A N 1
ATOM 660 C CA . HIS A 1 82 ? -11.563 0.729 19.569 1.00 95.12 82 HIS A CA 1
ATOM 661 C C . HIS A 1 82 ? -11.478 1.914 20.539 1.00 95.12 82 HIS A C 1
ATOM 663 O O . HIS A 1 82 ? -11.801 1.774 21.711 1.00 95.12 82 HIS A O 1
ATOM 669 N N . VAL A 1 83 ? -11.099 3.098 20.046 1.00 95.31 83 VAL A N 1
ATOM 670 C CA . VAL A 1 83 ? -11.013 4.308 20.880 1.00 95.31 83 VAL A CA 1
ATOM 671 C C . VAL A 1 83 ? -12.380 4.692 21.455 1.00 95.31 83 VAL A C 1
ATOM 673 O O . VAL A 1 83 ? -12.474 5.061 22.619 1.00 95.31 83 VAL A O 1
ATOM 676 N N . PHE A 1 84 ? -13.451 4.613 20.662 1.00 95.38 84 PHE A N 1
ATOM 677 C CA . PHE A 1 84 ? -14.798 4.924 21.153 1.00 95.38 84 PHE A CA 1
ATOM 678 C C . PHE A 1 84 ? -15.306 3.885 22.160 1.00 95.38 84 PHE A C 1
ATOM 680 O O . PHE A 1 84 ? -15.953 4.261 23.134 1.00 95.38 84 PHE A O 1
ATOM 687 N N . ASP A 1 85 ?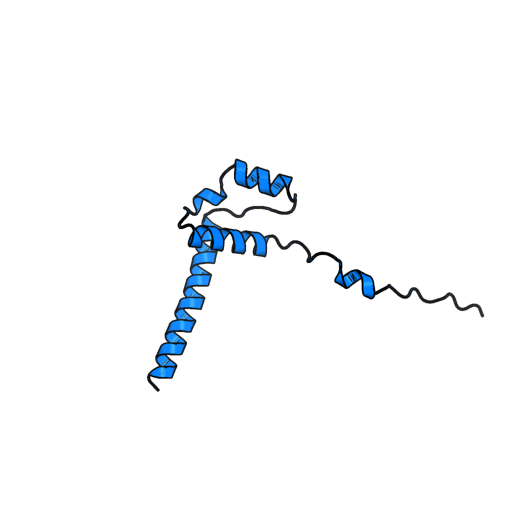 -14.992 2.608 21.956 1.00 95.81 85 ASP A N 1
ATOM 688 C CA . ASP A 1 85 ? -15.331 1.544 22.899 1.00 95.81 85 ASP A CA 1
ATOM 689 C C . ASP A 1 85 ? -14.617 1.762 24.242 1.00 95.81 85 ASP A C 1
ATOM 691 O O . ASP A 1 85 ? -15.243 1.668 25.295 1.00 95.81 85 ASP A O 1
ATOM 695 N N . GLU A 1 86 ? -13.331 2.124 24.225 1.00 94.56 86 GLU A N 1
ATOM 696 C CA . GLU A 1 86 ? -12.578 2.475 25.436 1.00 94.56 86 GLU A CA 1
ATOM 697 C C . GLU A 1 86 ? -13.185 3.675 26.172 1.00 94.56 86 GLU A C 1
ATOM 699 O O . GLU A 1 86 ? -13.346 3.620 27.388 1.00 94.56 86 GLU A O 1
ATOM 704 N N . LEU A 1 87 ? -13.564 4.734 25.451 1.00 94.50 87 LEU A N 1
ATOM 705 C CA . LEU A 1 87 ? -14.182 5.919 26.053 1.00 94.50 87 LEU A CA 1
ATOM 706 C C . LEU A 1 87 ? -15.535 5.601 26.705 1.00 94.50 87 LEU A C 1
ATOM 708 O O . LEU A 1 87 ? -15.765 5.993 27.844 1.00 94.50 87 LEU A O 1
ATOM 712 N N . ASN A 1 88 ? -16.402 4.840 26.032 1.00 93.62 88 ASN A N 1
ATOM 713 C CA . ASN A 1 88 ? -17.708 4.462 26.584 1.00 93.62 88 ASN A CA 1
ATOM 714 C C . ASN A 1 88 ? -17.582 3.602 27.854 1.00 93.62 88 ASN A C 1
ATOM 716 O O . ASN A 1 88 ? -18.400 3.716 28.764 1.00 93.62 88 ASN A O 1
ATOM 720 N N . ASN A 1 89 ? -16.553 2.752 27.922 1.00 92.25 89 ASN A N 1
ATOM 721 C CA . ASN A 1 89 ? -16.276 1.927 29.097 1.00 92.25 89 ASN A CA 1
ATOM 722 C C . ASN A 1 89 ? -15.684 2.725 30.275 1.00 92.25 89 ASN A C 1
ATOM 724 O O . ASN A 1 89 ? -15.699 2.220 31.391 1.00 92.25 89 ASN A O 1
ATOM 728 N N . LEU A 1 90 ? -15.141 3.927 30.044 1.00 87.19 90 LEU A N 1
ATOM 729 C CA . LEU A 1 90 ? -14.622 4.815 31.096 1.00 87.19 90 LEU A CA 1
ATOM 730 C C . LEU A 1 90 ? -15.705 5.715 31.710 1.00 87.19 90 LEU A C 1
ATOM 732 O O . LEU A 1 90 ? -15.564 6.124 32.860 1.00 87.19 90 LEU A O 1
ATOM 736 N N . ASP A 1 91 ? -16.760 6.022 30.951 1.00 68.94 91 ASP A N 1
ATOM 737 C CA . ASP A 1 91 ? -17.914 6.816 31.405 1.00 68.94 91 ASP A CA 1
ATOM 738 C C . ASP A 1 91 ? -18.965 5.982 32.178 1.00 68.94 91 ASP A C 1
ATOM 740 O O . ASP A 1 91 ? -19.972 6.531 32.636 1.00 68.94 91 ASP A O 1
ATOM 744 N N . THR A 1 92 ? -18.742 4.668 32.325 1.00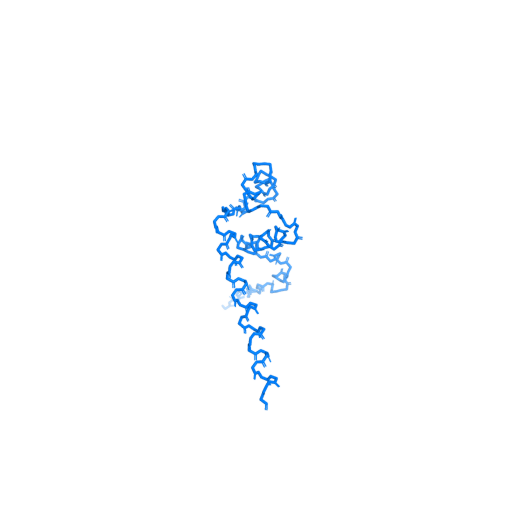 55.50 92 THR A N 1
ATOM 745 C CA . THR A 1 92 ? -19.583 3.725 33.094 1.00 55.50 92 THR A CA 1
ATOM 746 C C . THR A 1 92 ? -18.915 3.359 34.416 1.00 55.50 92 THR A C 1
ATOM 748 O O . THR A 1 92 ? -19.633 3.303 35.441 1.00 55.50 92 THR A O 1
#

Radius of gyration: 21.98 Å; chains: 1; bounding box: 33×72×45 Å

Organism: NCBI:txid200324

Foldseek 3Di:
DDDDDDPPPPPPCVVVPPPPDDLVVVQQVVLVVCVVVVHQLQVLVDPVNQVVQCVVPVVNHHDHSVVSVVVVVVVVVVVVVVVVVVVVVVVD

pLDDT: mean 83.52, std 18.18, range [37.47, 95.88]